Protein AF-A0A246IS96-F1 (afdb_monomer_lite)

pLDDT: mean 89.05, std 8.27, range [46.38, 97.25]

Foldseek 3Di:
DPDCVVVLVVQLVCLQPPQKGFAWEKAQDVVLVVQQVVLVVQLVVLVVCPPDPCSVVSNVSSVVSNVVSVVSRQPPIDTHGFWMQGLVQCKIDGDVDDDDIDRPPDPFKEWEWEDDPAAPKIWIWIDGPVDDDIHTGHMDHHPDDPVSVVSVVSSSVSNCVSNVHHYDYYPD

Radius of gyration: 20.94 Å; chains: 1; bounding box: 44×32×63 Å

Organism: NCBI:txid431061

Structure (mmCIF, N/CA/C/O backbone):
data_AF-A0A246IS96-F1
#
_entry.id   AF-A0A246IS96-F1
#
loop_
_atom_site.group_PDB
_atom_site.id
_atom_site.type_symbol
_atom_site.label_atom_id
_atom_site.label_alt_id
_atom_site.label_comp_id
_atom_site.label_asym_id
_atom_site.label_entity_id
_atom_site.label_seq_id
_atom_site.pdbx_PDB_ins_code
_atom_site.Cartn_x
_atom_site.Cartn_y
_atom_site.Cartn_z
_atom_site.occupancy
_atom_site.B_iso_or_equiv
_atom_site.auth_seq_id
_atom_site.auth_comp_id
_atom_site.auth_asym_id
_atom_site.auth_atom_id
_atom_site.pdbx_PDB_model_num
ATOM 1 N N . MET A 1 1 ? 6.222 15.552 -6.314 1.00 46.38 1 MET A N 1
ATOM 2 C CA . MET A 1 1 ? 5.546 14.467 -5.562 1.00 46.38 1 MET A CA 1
ATOM 3 C C . MET A 1 1 ? 4.820 15.084 -4.375 1.00 46.38 1 MET A C 1
ATOM 5 O O . MET A 1 1 ? 5.488 15.636 -3.511 1.00 46.38 1 MET A O 1
ATOM 9 N N . ARG A 1 2 ? 3.478 15.068 -4.339 1.00 51.22 2 ARG A N 1
ATOM 10 C CA . ARG A 1 2 ? 2.738 15.466 -3.125 1.00 51.22 2 ARG A CA 1
ATOM 11 C C . ARG A 1 2 ? 3.139 14.508 -2.002 1.00 51.22 2 ARG A C 1
ATOM 13 O O . ARG A 1 2 ? 3.069 13.301 -2.198 1.00 51.22 2 ARG A O 1
ATOM 20 N N . SER A 1 3 ? 3.620 15.053 -0.887 1.00 61.12 3 SER A N 1
ATOM 21 C CA . SER A 1 3 ? 4.163 14.275 0.229 1.00 61.12 3 SER A CA 1
ATOM 22 C C . SER A 1 3 ? 3.116 13.298 0.768 1.00 61.12 3 SER A C 1
ATOM 24 O O . SER A 1 3 ? 1.984 13.703 1.041 1.00 61.12 3 SER A O 1
ATOM 26 N N . ASP A 1 4 ? 3.503 12.037 0.974 1.00 79.75 4 ASP A N 1
ATOM 27 C CA . ASP A 1 4 ? 2.667 11.029 1.640 1.00 79.75 4 ASP A CA 1
ATOM 28 C C . ASP A 1 4 ? 2.211 11.503 3.034 1.00 79.75 4 ASP A C 1
ATOM 30 O O . ASP A 1 4 ? 1.165 11.094 3.520 1.00 79.75 4 ASP A O 1
ATOM 34 N N . ARG A 1 5 ? 2.909 12.473 3.639 1.00 85.94 5 ARG A N 1
ATOM 35 C CA . ARG A 1 5 ? 2.492 13.134 4.886 1.00 85.94 5 ARG A CA 1
ATOM 36 C C . ARG A 1 5 ? 1.120 13.793 4.798 1.00 85.94 5 ARG A C 1
ATOM 38 O O . ARG A 1 5 ? 0.330 13.639 5.722 1.00 85.94 5 ARG A O 1
ATOM 45 N N . ALA A 1 6 ? 0.829 14.493 3.700 1.00 88.44 6 ALA A N 1
ATOM 46 C CA . ALA A 1 6 ? -0.471 15.137 3.522 1.00 88.44 6 ALA A CA 1
ATOM 47 C C . ALA A 1 6 ? -1.586 14.087 3.450 1.00 88.44 6 ALA A C 1
ATOM 49 O O . ALA A 1 6 ? -2.652 14.288 4.016 1.00 88.44 6 ALA A O 1
ATOM 50 N N . LEU A 1 7 ? -1.312 12.934 2.823 1.00 89.06 7 LEU A N 1
ATOM 51 C CA . LEU A 1 7 ? -2.246 11.809 2.830 1.00 89.06 7 LEU A CA 1
ATOM 52 C C . LEU A 1 7 ? -2.506 11.317 4.252 1.00 89.06 7 LEU A C 1
ATOM 54 O O . LEU A 1 7 ? -3.662 11.182 4.635 1.00 89.06 7 LEU A O 1
ATOM 58 N N . TRP A 1 8 ? -1.453 11.069 5.032 1.00 91.12 8 TRP A N 1
ATOM 59 C CA . TRP A 1 8 ? -1.614 10.571 6.396 1.00 91.12 8 TRP A CA 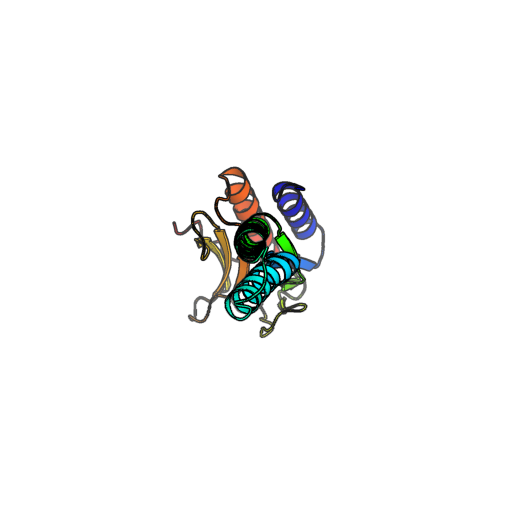1
ATOM 60 C C . TRP A 1 8 ? -2.387 11.546 7.280 1.00 91.12 8 TRP A C 1
ATOM 62 O O . TRP A 1 8 ? -3.269 11.129 8.021 1.00 91.12 8 TRP A O 1
ATOM 72 N N . GLN A 1 9 ? -2.114 12.844 7.161 1.00 93.62 9 GLN A N 1
ATOM 73 C CA . GLN A 1 9 ? -2.854 13.879 7.881 1.00 93.62 9 GLN A CA 1
ATOM 74 C C . GLN A 1 9 ? -4.335 13.906 7.487 1.00 93.62 9 GLN A C 1
ATOM 76 O O . GLN A 1 9 ? -5.189 13.960 8.368 1.00 93.62 9 GLN A O 1
ATOM 81 N N . THR A 1 10 ? -4.648 13.809 6.190 1.00 93.88 10 THR A N 1
ATOM 82 C CA . THR A 1 10 ? -6.037 13.714 5.720 1.00 93.88 10 THR A CA 1
ATOM 83 C C . THR A 1 10 ? -6.730 12.467 6.263 1.00 93.88 10 THR A C 1
ATOM 85 O O . THR A 1 10 ? -7.849 12.573 6.747 1.00 93.88 10 THR A O 1
ATOM 88 N N . LEU A 1 11 ? -6.070 11.305 6.242 1.00 94.00 11 LEU A N 1
ATOM 89 C CA . LEU A 1 11 ? -6.648 10.060 6.758 1.00 94.00 11 LEU A CA 1
ATOM 90 C C . LEU A 1 11 ? -6.896 10.112 8.266 1.00 94.00 11 LEU A C 1
ATOM 92 O O . LEU A 1 11 ? -7.909 9.594 8.728 1.00 94.00 11 LEU A O 1
ATOM 96 N N . ILE A 1 12 ? -6.002 10.747 9.028 1.00 95.56 12 ILE A N 1
ATOM 97 C CA . ILE A 1 12 ? -6.194 10.979 10.465 1.00 95.56 12 ILE A CA 1
ATOM 98 C C . ILE A 1 12 ? -7.431 11.850 10.687 1.00 95.56 12 ILE A C 1
ATOM 100 O O . ILE A 1 12 ? -8.332 11.433 11.406 1.00 95.56 12 ILE A O 1
ATOM 104 N N . ALA A 1 13 ? -7.507 13.007 10.023 1.00 95.12 13 ALA A N 1
ATOM 105 C CA . ALA A 1 13 ? -8.634 13.928 10.167 1.00 95.12 13 ALA A CA 1
ATOM 106 C C . ALA A 1 13 ? -9.970 13.273 9.769 1.00 95.12 13 ALA A C 1
ATOM 108 O O . ALA A 1 13 ? -10.959 13.393 10.487 1.00 95.12 13 ALA A O 1
ATOM 109 N N . GLN A 1 14 ? -9.985 12.515 8.667 1.00 95.06 14 GLN A N 1
ATOM 110 C CA . GLN A 1 14 ? -11.157 11.745 8.242 1.00 95.06 14 GLN A CA 1
ATOM 111 C C . GLN A 1 14 ? -11.536 10.678 9.271 1.00 95.06 14 GLN A C 1
ATOM 113 O O . GLN A 1 14 ? -12.698 10.562 9.627 1.00 95.06 14 GLN A O 1
ATOM 118 N N . SER A 1 15 ? -10.571 9.931 9.809 1.00 94.56 15 SER A N 1
ATOM 119 C CA . SER A 1 15 ? -10.854 8.889 10.807 1.00 94.56 15 SER A CA 1
ATOM 120 C C . SER A 1 15 ? -11.397 9.456 12.126 1.00 94.56 15 SER A C 1
ATOM 122 O O . SER A 1 15 ? -12.124 8.763 12.841 1.00 94.56 15 SER A O 1
ATOM 124 N N . GLU A 1 16 ? -11.050 10.702 12.459 1.00 94.25 16 GLU A N 1
ATOM 125 C CA . GLU A 1 16 ? -11.550 11.404 13.645 1.00 94.25 16 GLU A CA 1
ATOM 126 C C . GLU A 1 16 ? -12.999 11.892 13.471 1.00 94.25 16 GLU A C 1
ATOM 128 O O . GLU A 1 16 ? -13.782 11.760 14.411 1.00 94.25 16 GLU A O 1
ATOM 133 N N . GLY A 1 17 ? -13.359 12.427 12.298 1.00 89.81 17 GLY A N 1
ATOM 134 C CA . GLY A 1 17 ? -14.653 13.091 12.077 1.00 89.81 17 GLY A CA 1
ATOM 135 C C . GLY A 1 17 ? -15.700 12.295 11.291 1.00 89.81 17 GLY A C 1
ATOM 136 O O . GLY A 1 17 ? -16.894 12.490 11.503 1.00 89.81 17 GLY A O 1
ATOM 137 N N . GLU A 1 18 ? -15.284 11.389 10.408 1.00 93.94 18 GLU A N 1
ATOM 138 C CA . GLU A 1 18 ? -16.175 10.737 9.440 1.00 93.94 18 GLU A CA 1
ATOM 139 C C . GLU A 1 18 ? -16.645 9.357 9.920 1.00 93.94 18 GLU A C 1
ATOM 141 O O . GLU A 1 18 ? -15.872 8.619 10.543 1.00 93.94 18 GLU A O 1
ATOM 146 N N . PRO A 1 19 ? -17.887 8.940 9.604 1.00 94.06 19 PRO A N 1
ATOM 147 C CA . PRO A 1 19 ? -18.411 7.622 9.976 1.00 94.06 19 PRO A CA 1
ATOM 148 C C . PRO A 1 19 ? -17.685 6.467 9.274 1.00 94.06 19 PRO A C 1
ATOM 150 O O . PRO A 1 19 ? -17.675 5.345 9.780 1.00 94.06 19 PRO A O 1
ATOM 153 N N . SER A 1 20 ? -17.041 6.736 8.136 1.00 94.69 20 SER A N 1
ATOM 154 C CA . SER A 1 20 ? -16.208 5.772 7.423 1.00 94.69 20 SER A CA 1
ATOM 155 C C . SER A 1 20 ? -14.987 6.450 6.805 1.00 94.69 20 SER A C 1
ATOM 157 O O . SER A 1 20 ? -15.022 7.636 6.480 1.00 94.69 20 SER A O 1
ATOM 159 N N . VAL A 1 21 ? -13.905 5.693 6.631 1.00 95.00 21 VAL A N 1
ATOM 160 C CA . VAL A 1 21 ? -12.678 6.154 5.975 1.00 95.00 21 VAL A CA 1
ATOM 161 C C . VAL A 1 21 ? -12.246 5.164 4.898 1.00 95.00 21 VAL A C 1
ATOM 163 O O . VAL A 1 21 ? -12.233 3.949 5.106 1.00 95.00 21 VAL A O 1
ATOM 166 N N . LEU A 1 22 ? -11.876 5.691 3.730 1.00 94.12 22 LEU A N 1
ATOM 167 C CA . LEU A 1 22 ? -11.272 4.907 2.657 1.00 94.12 22 LEU A CA 1
ATOM 168 C C . LEU A 1 22 ? -9.753 4.900 2.832 1.00 94.12 22 LEU A C 1
ATOM 170 O O . LEU A 1 22 ? -9.082 5.911 2.628 1.00 94.12 22 LEU A O 1
ATOM 174 N N . LEU A 1 23 ? -9.210 3.742 3.186 1.00 92.94 23 LEU A N 1
ATOM 175 C CA . LEU A 1 23 ? -7.780 3.488 3.275 1.00 92.94 23 LEU A CA 1
ATOM 176 C C . LEU A 1 23 ? -7.259 3.162 1.868 1.00 92.94 23 LEU A C 1
ATOM 178 O O . LEU A 1 23 ? -7.603 2.114 1.313 1.00 92.94 23 LEU A O 1
ATOM 182 N N . PRO A 1 24 ? -6.459 4.046 1.247 1.00 91.12 24 PRO A N 1
ATOM 183 C CA . PRO A 1 24 ? -6.038 3.855 -0.130 1.00 91.12 24 PRO A CA 1
ATOM 184 C C . PRO A 1 24 ? -4.957 2.787 -0.229 1.00 91.12 24 PRO A C 1
ATOM 186 O O . PRO A 1 24 ? -4.056 2.694 0.610 1.00 91.12 24 PRO A O 1
ATOM 189 N N . LYS A 1 25 ? -4.965 2.060 -1.343 1.00 88.12 25 LYS A N 1
ATOM 190 C CA . LYS A 1 25 ? -3.835 1.216 -1.718 1.00 88.12 25 LYS A CA 1
ATOM 191 C C . LYS A 1 25 ? -2.789 2.053 -2.444 1.00 88.12 25 LYS A C 1
ATOM 193 O O . LYS A 1 25 ? -3.111 2.813 -3.356 1.00 88.12 25 LYS A O 1
ATOM 198 N N . ILE A 1 26 ? -1.525 1.933 -2.047 1.00 85.50 26 ILE A N 1
ATOM 199 C CA . ILE A 1 26 ? -0.416 2.634 -2.707 1.00 85.50 26 ILE A CA 1
ATOM 200 C C . ILE A 1 26 ? 0.282 1.661 -3.655 1.00 85.50 26 ILE A C 1
ATOM 202 O O . ILE A 1 26 ? 1.017 0.770 -3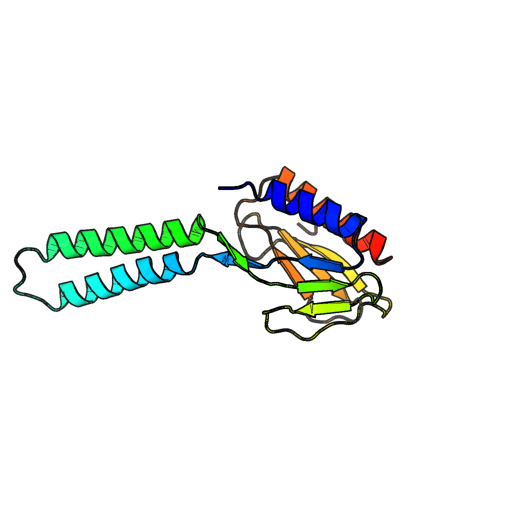.225 1.00 85.50 26 ILE A O 1
ATOM 206 N N . GLU A 1 27 ? 0.088 1.860 -4.956 1.00 84.19 27 GLU A N 1
ATOM 207 C CA . GLU A 1 27 ? 0.602 0.975 -6.002 1.00 84.19 27 GLU A CA 1
ATOM 208 C C . GLU A 1 27 ? 1.590 1.689 -6.930 1.00 84.19 27 GLU A C 1
ATOM 210 O O . GLU A 1 27 ? 1.557 2.915 -7.059 1.00 84.19 27 GLU A O 1
ATOM 215 N N . PRO A 1 28 ? 2.508 0.961 -7.587 1.00 85.31 28 PRO A N 1
ATOM 216 C CA . PRO A 1 28 ? 3.283 1.501 -8.701 1.00 85.31 28 PRO A CA 1
ATOM 217 C C . PRO A 1 28 ? 2.382 1.994 -9.841 1.00 85.31 28 PRO A C 1
ATOM 219 O O . PRO A 1 28 ? 1.347 1.400 -10.131 1.00 85.31 28 PRO A O 1
ATOM 222 N N . HIS A 1 29 ? 2.779 3.075 -10.512 1.00 88.94 29 HIS A N 1
ATOM 223 C CA . HIS A 1 29 ? 2.028 3.586 -11.657 1.00 88.94 29 HIS A CA 1
ATOM 224 C C . HIS A 1 29 ? 2.122 2.615 -12.857 1.00 88.94 29 HIS A C 1
ATOM 226 O O . HIS A 1 29 ? 3.233 2.214 -13.205 1.00 88.94 29 HIS A O 1
ATOM 232 N N . PRO A 1 30 ? 1.016 2.283 -13.557 1.00 90.31 30 PRO A N 1
ATOM 233 C CA . PRO A 1 30 ? 1.033 1.312 -14.662 1.00 90.31 30 PRO A CA 1
ATOM 234 C C . PRO A 1 30 ? 1.925 1.741 -15.834 1.00 90.31 30 PRO A C 1
ATOM 236 O O . PRO A 1 30 ? 2.509 0.897 -16.505 1.00 90.31 30 PRO A O 1
ATOM 239 N N . ALA A 1 31 ? 2.112 3.051 -16.036 1.00 92.06 31 ALA A N 1
ATOM 240 C CA . ALA A 1 31 ? 3.056 3.570 -17.032 1.00 92.06 31 ALA A CA 1
ATOM 241 C C . ALA A 1 31 ? 4.486 3.032 -16.846 1.00 92.06 31 ALA A C 1
ATOM 243 O O . ALA A 1 31 ? 5.192 2.852 -17.829 1.00 92.06 31 ALA A O 1
ATOM 244 N N . ALA A 1 32 ? 4.900 2.718 -15.613 1.00 92.19 32 ALA A N 1
ATOM 245 C CA . ALA A 1 32 ? 6.203 2.113 -15.362 1.00 92.19 32 ALA A CA 1
ATOM 246 C C . ALA A 1 32 ? 6.344 0.736 -16.030 1.00 92.19 32 ALA A C 1
ATOM 248 O O . ALA A 1 32 ? 7.388 0.437 -16.609 1.00 92.19 32 ALA A O 1
ATOM 249 N N . LEU A 1 33 ? 5.279 -0.077 -15.998 1.00 93.19 33 LEU A N 1
ATOM 250 C CA . LEU A 1 33 ? 5.242 -1.368 -16.690 1.00 93.19 33 LEU A CA 1
ATOM 251 C C . LEU A 1 33 ? 5.260 -1.176 -18.200 1.00 93.19 33 LEU A C 1
ATOM 253 O O . LEU A 1 33 ? 6.032 -1.842 -18.875 1.00 93.19 33 LEU A O 1
ATOM 257 N N . VAL A 1 34 ? 4.449 -0.251 -18.720 1.00 95.94 34 VAL A N 1
ATOM 258 C CA . VAL A 1 34 ? 4.382 0.020 -20.164 1.00 95.94 34 VAL A CA 1
ATOM 259 C C . VAL A 1 34 ? 5.746 0.446 -20.703 1.00 95.94 34 VAL A C 1
ATOM 261 O O . VAL A 1 34 ? 6.204 -0.098 -21.701 1.00 95.94 34 VAL A O 1
ATOM 264 N N . VAL A 1 35 ? 6.427 1.367 -20.018 1.00 95.50 35 VAL A N 1
ATOM 265 C CA . VAL A 1 35 ? 7.751 1.853 -20.424 1.00 95.50 35 VAL A CA 1
ATOM 266 C C . VAL A 1 35 ? 8.804 0.743 -20.323 1.00 95.50 35 VAL A C 1
ATOM 268 O O . VAL A 1 35 ? 9.557 0.531 -21.272 1.00 95.50 35 VAL A O 1
ATOM 271 N N . GLY A 1 36 ? 8.826 -0.016 -19.222 1.00 94.31 36 GLY A N 1
ATOM 272 C CA . GLY A 1 36 ? 9.797 -1.099 -19.030 1.00 94.31 36 GLY A CA 1
ATOM 273 C C . GLY A 1 36 ? 9.618 -2.267 -20.007 1.00 94.31 36 GLY A C 1
ATOM 274 O O . GLY A 1 36 ? 10.583 -2.732 -20.618 1.00 94.31 36 GLY A O 1
ATOM 275 N N . LEU A 1 37 ? 8.376 -2.723 -20.196 1.00 96.62 37 LEU A N 1
ATOM 276 C CA . LEU A 1 37 ? 8.047 -3.782 -21.151 1.00 96.62 37 LEU A CA 1
ATOM 277 C C . LEU A 1 37 ? 8.238 -3.311 -22.593 1.00 96.62 37 LEU A C 1
ATOM 279 O O . LEU A 1 37 ? 8.762 -4.069 -23.402 1.00 96.62 37 LEU A O 1
ATOM 283 N N . GLY A 1 38 ? 7.887 -2.059 -22.900 1.00 96.06 38 GLY A N 1
ATOM 284 C CA . GLY A 1 38 ? 8.136 -1.445 -24.203 1.00 96.06 38 GLY A CA 1
ATOM 285 C C . GLY A 1 38 ? 9.624 -1.412 -24.547 1.00 96.06 38 GLY A C 1
ATOM 286 O O . GLY A 1 38 ? 10.005 -1.840 -25.633 1.00 96.06 38 GLY A O 1
ATOM 287 N N . GLY A 1 39 ? 10.475 -1.009 -23.597 1.00 94.94 39 GLY A N 1
ATOM 288 C CA . GLY A 1 39 ? 11.931 -1.062 -23.757 1.00 94.94 39 GLY A CA 1
ATOM 289 C C . GLY A 1 39 ? 12.445 -2.484 -23.986 1.00 94.94 39 GLY A C 1
ATOM 290 O O . GLY A 1 39 ? 13.232 -2.726 -24.896 1.00 94.94 39 GLY A O 1
ATOM 291 N N . THR A 1 40 ? 11.940 -3.456 -23.222 1.00 95.44 40 THR A N 1
ATOM 292 C CA . THR A 1 40 ? 12.330 -4.869 -23.367 1.00 95.44 40 THR A CA 1
ATOM 293 C C . THR A 1 40 ? 11.923 -5.429 -24.735 1.00 95.44 40 THR A C 1
ATOM 295 O O . THR A 1 40 ? 12.732 -6.062 -25.411 1.00 95.44 40 THR A O 1
ATOM 298 N N . ALA A 1 41 ? 10.689 -5.168 -25.173 1.00 96.50 41 ALA A N 1
ATOM 299 C CA . ALA A 1 41 ? 10.187 -5.589 -26.478 1.00 96.50 41 ALA A CA 1
ATOM 300 C C . ALA A 1 41 ? 10.984 -4.949 -27.625 1.00 96.50 41 ALA A C 1
ATOM 302 O O . ALA A 1 41 ? 11.342 -5.645 -28.575 1.00 96.50 41 ALA A O 1
ATOM 303 N N . LEU A 1 42 ? 11.321 -3.660 -27.508 1.00 95.31 42 LEU A N 1
ATOM 304 C CA . LEU A 1 42 ? 12.162 -2.952 -28.474 1.00 95.31 42 LEU A CA 1
ATOM 305 C C . LEU A 1 42 ? 13.555 -3.588 -28.580 1.00 95.31 42 LEU A C 1
ATOM 307 O O . LEU A 1 42 ? 14.027 -3.838 -29.687 1.00 95.31 42 LEU A O 1
ATOM 311 N N . GLY A 1 43 ? 14.183 -3.918 -27.448 1.00 93.94 43 GLY A N 1
ATOM 312 C CA . GLY A 1 43 ? 15.484 -4.593 -27.426 1.00 93.94 43 GLY A CA 1
ATOM 313 C C . GLY A 1 43 ? 15.441 -5.987 -28.064 1.00 93.94 43 GLY A C 1
ATOM 314 O O . GLY A 1 43 ? 16.289 -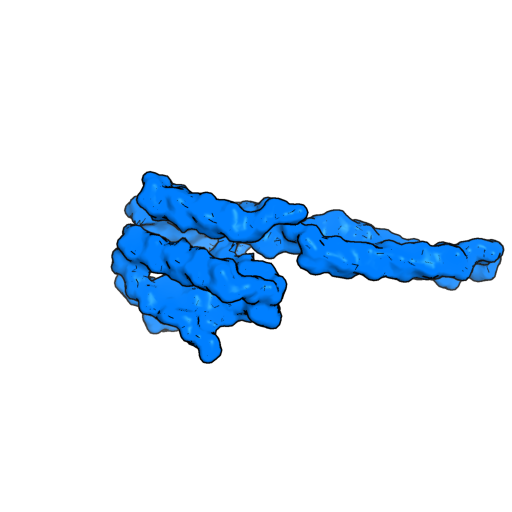6.332 -28.890 1.00 93.94 43 GLY A O 1
ATOM 315 N N . LEU A 1 44 ? 14.414 -6.784 -27.752 1.00 94.69 44 LEU A N 1
ATOM 316 C CA . LEU A 1 44 ? 14.216 -8.102 -28.369 1.00 94.69 44 LEU A CA 1
ATOM 317 C C . LEU A 1 44 ? 13.957 -8.002 -29.877 1.00 94.69 44 LEU A C 1
ATOM 319 O O . LEU A 1 44 ? 14.448 -8.823 -30.647 1.00 94.69 44 LEU A O 1
ATOM 323 N N . TRP A 1 45 ? 13.219 -6.989 -30.320 1.00 95.00 45 TRP A N 1
ATOM 324 C CA . TRP A 1 45 ? 13.004 -6.748 -31.742 1.00 95.00 45 TRP A CA 1
ATOM 325 C C . TRP A 1 45 ? 14.299 -6.326 -32.451 1.00 95.00 45 TRP A C 1
ATOM 327 O O . TRP A 1 45 ? 14.649 -6.907 -33.478 1.00 95.00 45 TRP A O 1
ATOM 337 N N . ALA A 1 46 ? 15.065 -5.399 -31.865 1.00 91.50 46 ALA A N 1
ATOM 338 C CA . ALA A 1 46 ? 16.337 -4.930 -32.415 1.00 91.50 46 ALA A CA 1
ATOM 339 C C . ALA A 1 46 ? 17.377 -6.059 -32.534 1.00 91.50 46 ALA A C 1
ATOM 341 O O . ALA A 1 46 ? 18.124 -6.122 -33.507 1.00 91.50 46 ALA A O 1
ATOM 342 N N . THR A 1 47 ? 17.408 -6.998 -31.583 1.00 89.50 47 THR A N 1
ATOM 343 C CA . THR A 1 47 ? 18.326 -8.154 -31.641 1.00 89.50 47 THR A CA 1
ATOM 344 C C . THR A 1 47 ? 17.996 -9.149 -32.753 1.00 89.50 47 THR A C 1
ATOM 346 O O . THR A 1 47 ? 18.905 -9.827 -33.230 1.00 89.50 47 THR A O 1
ATOM 349 N N . ARG A 1 48 ? 16.738 -9.214 -33.209 1.00 91.19 48 ARG A N 1
ATOM 350 C CA . ARG A 1 48 ? 16.315 -10.062 -34.339 1.00 91.19 48 ARG A CA 1
ATOM 351 C C . ARG A 1 48 ? 16.598 -9.444 -35.710 1.00 91.19 48 ARG A C 1
ATOM 353 O O . ARG A 1 48 ? 16.589 -10.158 -36.706 1.00 91.19 48 ARG A O 1
ATOM 360 N N . GLN A 1 49 ? 16.855 -8.141 -35.771 1.00 88.44 49 GLN A N 1
ATOM 361 C CA . GLN A 1 49 ? 17.078 -7.399 -37.011 1.00 88.44 49 GLN A CA 1
ATOM 362 C C . GLN A 1 49 ? 18.582 -7.229 -37.267 1.00 88.44 49 GLN A C 1
ATOM 364 O O . GLN A 1 49 ? 19.184 -6.219 -36.903 1.00 88.44 49 GLN A O 1
ATOM 369 N N . ALA A 1 50 ? 19.211 -8.233 -37.884 1.00 75.44 50 ALA A N 1
ATOM 370 C CA . ALA A 1 50 ? 20.661 -8.252 -38.104 1.00 75.44 50 ALA A CA 1
ATOM 371 C C . ALA A 1 50 ? 21.170 -7.149 -39.055 1.00 75.44 50 ALA A C 1
ATOM 373 O O . ALA A 1 50 ? 22.330 -6.762 -38.959 1.00 75.44 50 ALA A O 1
ATOM 374 N N . SER A 1 51 ? 20.317 -6.641 -39.950 1.00 85.25 51 SER A N 1
ATOM 375 C CA . SER A 1 51 ? 20.692 -5.715 -41.028 1.00 85.25 51 SER A CA 1
ATOM 376 C C . SER A 1 51 ? 20.381 -4.241 -40.750 1.00 85.25 51 SER A C 1
ATOM 378 O O . SER A 1 51 ? 20.539 -3.417 -41.648 1.00 85.25 51 SER A O 1
ATOM 380 N N . LEU A 1 52 ? 19.905 -3.882 -39.552 1.00 86.00 52 LEU A N 1
ATOM 381 C CA . LEU A 1 52 ? 19.625 -2.482 -39.222 1.00 86.00 52 LEU A CA 1
ATOM 382 C C . LEU A 1 52 ? 20.935 -1.733 -38.917 1.00 86.00 52 LEU A C 1
ATOM 384 O O . LEU A 1 52 ? 21.616 -2.105 -37.961 1.00 86.00 52 LEU A O 1
ATOM 388 N N . PRO A 1 53 ? 21.259 -0.645 -39.646 1.00 87.88 53 PRO A N 1
ATOM 389 C CA . PRO A 1 53 ? 22.489 0.113 -39.403 1.00 87.88 53 PRO A CA 1
ATOM 390 C C . PRO A 1 53 ? 22.534 0.800 -38.028 1.00 87.88 53 PRO A C 1
ATOM 392 O O . PRO A 1 53 ? 23.600 1.196 -37.588 1.00 87.88 53 PRO A O 1
ATOM 395 N N . TRP A 1 54 ? 21.382 0.929 -37.364 1.00 89.56 54 TRP A N 1
ATOM 396 C CA . TRP A 1 54 ? 21.149 1.715 -36.148 1.00 89.56 54 TRP A CA 1
ATOM 397 C C . TRP A 1 54 ? 20.700 0.812 -34.984 1.00 89.56 54 TRP A C 1
ATOM 399 O O . TRP A 1 54 ? 19.969 1.192 -34.067 1.00 89.56 54 TRP A O 1
ATOM 409 N N . ARG A 1 55 ? 21.081 -0.468 -35.067 1.00 89.88 55 ARG A N 1
ATOM 410 C CA . ARG A 1 55 ? 20.737 -1.502 -34.087 1.00 89.88 55 ARG A CA 1
ATOM 411 C C . ARG A 1 55 ? 21.328 -1.204 -32.710 1.00 89.88 55 ARG A C 1
ATOM 413 O O . ARG A 1 55 ? 20.693 -1.520 -31.705 1.00 89.88 55 ARG A O 1
ATOM 420 N N . GLU A 1 56 ? 22.530 -0.639 -32.662 1.00 90.00 56 GLU A N 1
ATOM 421 C CA . GLU A 1 56 ? 23.210 -0.325 -31.407 1.00 90.00 56 GLU A CA 1
ATOM 422 C C . GLU A 1 56 ? 22.493 0.808 -30.661 1.00 90.00 56 GLU A C 1
ATOM 424 O O . GLU A 1 56 ? 22.185 0.674 -29.477 1.00 90.00 56 GLU A O 1
ATOM 429 N N . GLU A 1 57 ? 22.112 1.870 -31.369 1.00 94.75 57 GLU A N 1
ATOM 430 C CA . GLU A 1 57 ? 21.343 2.997 -30.843 1.00 94.75 57 GLU A CA 1
ATOM 431 C C . GLU A 1 57 ? 19.975 2.541 -30.328 1.00 94.75 57 GLU A C 1
ATOM 433 O O . GLU A 1 57 ? 19.547 2.951 -29.247 1.00 94.75 57 GLU A O 1
ATOM 438 N N . LEU A 1 58 ? 19.308 1.634 -31.053 1.00 92.69 58 LEU A N 1
ATOM 439 C CA . LEU A 1 58 ? 18.064 1.010 -30.596 1.00 92.69 58 LEU A CA 1
ATOM 440 C C . LEU A 1 58 ? 18.265 0.171 -29.327 1.00 92.69 58 LEU A C 1
ATOM 442 O O . LEU A 1 58 ? 17.390 0.160 -28.461 1.00 92.69 58 LEU A O 1
ATOM 446 N N . GLY A 1 59 ? 19.408 -0.504 -29.191 1.00 92.50 59 GLY A N 1
ATOM 447 C CA . GLY A 1 59 ? 19.778 -1.242 -27.984 1.00 92.50 59 GLY A CA 1
ATOM 448 C C . GLY A 1 59 ? 19.949 -0.326 -26.771 1.00 92.50 59 GLY A C 1
ATOM 449 O O . GLY A 1 59 ? 19.373 -0.587 -25.711 1.00 92.50 59 GLY A O 1
ATOM 450 N N . TRP A 1 60 ? 20.670 0.785 -26.933 1.00 96.25 60 TRP A N 1
ATOM 451 C CA . TRP A 1 60 ? 20.830 1.794 -25.883 1.00 96.25 60 TRP A CA 1
ATOM 452 C C . TRP A 1 60 ? 19.506 2.454 -25.504 1.00 96.25 60 TRP A C 1
ATOM 454 O O . TRP A 1 60 ? 19.217 2.618 -24.317 1.00 96.25 60 TRP A O 1
ATOM 464 N N . LEU A 1 61 ? 18.667 2.772 -26.490 1.00 96.25 61 LEU A N 1
ATOM 465 C CA . LEU A 1 61 ? 17.336 3.321 -26.255 1.00 96.25 61 LEU A CA 1
ATOM 466 C C . LEU A 1 61 ? 16.444 2.332 -25.490 1.00 96.25 61 LEU A C 1
ATOM 468 O O . LEU A 1 61 ? 15.796 2.713 -24.515 1.00 96.25 61 LEU A O 1
ATOM 472 N N . ALA A 1 62 ? 16.446 1.057 -25.886 1.00 95.88 62 ALA A N 1
ATOM 473 C CA . ALA A 1 62 ? 15.726 -0.008 -25.196 1.00 95.88 62 ALA A CA 1
ATOM 474 C C . ALA A 1 62 ? 16.163 -0.126 -23.728 1.00 95.88 62 ALA A C 1
ATOM 476 O O . ALA A 1 62 ? 15.316 -0.163 -22.830 1.00 95.88 62 ALA A O 1
ATOM 477 N N . LEU A 1 63 ? 17.474 -0.110 -23.467 1.00 96.62 63 LEU A N 1
ATOM 478 C CA . LEU A 1 63 ? 18.014 -0.130 -22.109 1.00 96.62 63 LEU A CA 1
ATOM 479 C C . LEU A 1 63 ? 17.592 1.111 -21.312 1.00 96.62 63 LEU A C 1
ATOM 481 O O . LEU A 1 63 ? 17.135 0.981 -20.175 1.00 96.62 63 LEU A O 1
ATOM 485 N N . ALA A 1 64 ? 17.685 2.303 -21.906 1.00 97.25 64 ALA A N 1
ATOM 486 C CA . ALA A 1 64 ? 17.263 3.547 -21.271 1.00 97.25 64 ALA A CA 1
ATOM 487 C C . ALA A 1 64 ? 15.775 3.512 -20.888 1.00 97.25 64 ALA A C 1
ATOM 489 O O . ALA A 1 64 ? 15.418 3.907 -19.778 1.00 97.25 64 ALA A O 1
ATOM 490 N N . MET A 1 65 ? 14.911 2.969 -21.753 1.00 97.19 65 MET A N 1
ATOM 491 C CA . MET A 1 65 ? 13.494 2.760 -21.449 1.00 97.19 65 MET A CA 1
ATOM 492 C C . MET A 1 65 ? 13.289 1.772 -20.297 1.00 97.19 65 MET A C 1
ATOM 494 O O . MET A 1 65 ? 12.497 2.045 -19.400 1.00 97.19 65 MET A O 1
ATOM 498 N N . VAL A 1 66 ? 14.015 0.651 -20.261 1.00 96.50 66 VAL A N 1
ATOM 499 C CA . VAL A 1 66 ? 13.928 -0.308 -19.144 1.00 96.50 66 VAL A CA 1
ATOM 500 C C . VAL A 1 66 ? 14.312 0.357 -17.821 1.00 96.50 66 VAL A C 1
ATOM 502 O O . VAL A 1 66 ? 13.563 0.266 -16.845 1.00 96.50 66 VAL A O 1
ATOM 505 N N . VAL A 1 67 ? 15.432 1.083 -17.793 1.00 96.69 67 VAL A N 1
ATOM 506 C CA . VAL A 1 67 ? 15.896 1.811 -16.603 1.00 96.69 67 VAL A CA 1
ATOM 507 C C . VAL A 1 67 ? 14.888 2.887 -16.193 1.00 96.69 67 VAL A C 1
ATOM 509 O O . VAL A 1 67 ? 14.534 2.981 -15.016 1.00 96.69 67 VAL A O 1
ATOM 512 N N . ALA A 1 68 ? 14.357 3.654 -17.147 1.00 95.25 68 ALA A N 1
ATOM 513 C CA . ALA A 1 68 ? 13.307 4.634 -16.887 1.00 95.25 68 ALA A CA 1
ATOM 514 C C . ALA A 1 68 ? 12.052 3.970 -16.299 1.00 95.25 68 ALA A C 1
ATOM 516 O O . ALA A 1 68 ? 11.513 4.457 -15.307 1.00 95.25 68 ALA A O 1
ATOM 517 N N . GLY A 1 69 ? 11.632 2.817 -16.828 1.00 93.38 69 GLY A N 1
ATOM 518 C CA . GLY A 1 69 ? 10.532 2.019 -16.290 1.00 93.38 69 GLY A CA 1
ATOM 519 C C . GLY A 1 69 ? 10.774 1.587 -14.841 1.00 93.38 69 GLY A C 1
ATOM 520 O O . GLY A 1 69 ? 9.890 1.738 -13.999 1.00 93.38 69 GLY A O 1
ATOM 521 N N . MET A 1 70 ? 11.987 1.136 -14.502 1.00 92.81 70 MET A N 1
ATOM 522 C CA . MET A 1 70 ? 12.364 0.788 -13.122 1.00 92.81 70 MET A CA 1
ATOM 523 C C . MET A 1 70 ? 12.341 2.004 -12.180 1.00 92.81 70 MET A C 1
ATOM 525 O O . MET A 1 70 ? 11.828 1.926 -11.057 1.00 92.81 70 MET A O 1
ATOM 529 N N . LEU A 1 71 ? 12.848 3.154 -12.632 1.00 92.06 71 LEU A N 1
ATOM 530 C CA . LEU A 1 71 ? 12.798 4.404 -11.868 1.00 92.06 71 LEU A CA 1
ATOM 531 C C . LEU A 1 71 ? 11.352 4.871 -11.662 1.00 92.06 71 LEU A C 1
ATOM 533 O O . LEU A 1 71 ? 10.953 5.188 -10.542 1.00 92.06 71 LEU A O 1
ATOM 537 N N . MET A 1 72 ? 10.521 4.833 -12.701 1.00 91.56 72 MET A N 1
ATOM 538 C CA . MET A 1 72 ? 9.097 5.149 -12.588 1.00 91.56 72 MET A CA 1
ATOM 539 C C . MET A 1 72 ? 8.387 4.177 -11.643 1.00 91.56 72 MET A C 1
ATOM 541 O O . MET A 1 72 ? 7.600 4.607 -10.805 1.00 91.56 72 MET A O 1
ATOM 545 N N . TRP A 1 73 ? 8.692 2.880 -11.706 1.00 87.75 73 TRP A N 1
ATOM 546 C CA . TRP A 1 73 ? 8.087 1.873 -10.832 1.00 87.75 73 TRP A CA 1
ATOM 547 C C . TRP A 1 73 ? 8.339 2.179 -9.356 1.00 87.75 73 TRP A C 1
ATOM 549 O O . TRP A 1 73 ? 7.472 1.960 -8.505 1.00 87.75 73 TRP A O 1
ATOM 559 N N . THR A 1 74 ? 9.522 2.697 -9.031 1.00 82.75 74 THR A N 1
ATOM 560 C CA . THR A 1 74 ? 9.911 3.024 -7.656 1.00 82.75 74 THR A CA 1
ATOM 561 C C . THR A 1 74 ? 9.385 4.384 -7.204 1.00 82.75 74 THR A C 1
ATOM 563 O O . THR A 1 74 ? 8.843 4.467 -6.099 1.00 82.75 74 THR A O 1
ATOM 566 N N . LEU A 1 75 ? 9.476 5.410 -8.051 1.00 84.75 75 LEU A N 1
ATOM 567 C CA . LEU A 1 75 ? 9.197 6.806 -7.696 1.00 84.75 75 LEU A CA 1
ATOM 568 C C . LEU A 1 75 ? 7.752 7.239 -7.967 1.00 84.75 75 LEU A C 1
ATOM 570 O O . LEU A 1 75 ? 7.195 8.044 -7.220 1.00 84.75 75 LEU A O 1
ATOM 574 N N . MET A 1 76 ? 7.122 6.704 -9.013 1.00 87.12 76 MET A N 1
ATOM 575 C CA . MET A 1 76 ? 5.751 7.043 -9.378 1.00 87.12 76 MET A CA 1
ATOM 576 C C . MET A 1 76 ? 4.785 6.056 -8.741 1.00 87.12 76 MET A C 1
ATOM 578 O O . MET A 1 76 ? 4.664 4.897 -9.146 1.00 87.12 76 MET A O 1
ATOM 582 N N . LYS A 1 77 ? 4.073 6.544 -7.727 1.00 83.56 77 LYS A N 1
ATOM 583 C CA . LYS A 1 77 ? 3.001 5.811 -7.064 1.00 83.56 77 LYS A CA 1
ATOM 584 C C . LYS A 1 77 ? 1.649 6.398 -7.424 1.00 83.56 77 LYS A C 1
ATOM 586 O O . LYS A 1 77 ? 1.496 7.613 -7.544 1.00 83.56 77 LYS A O 1
ATOM 591 N N . ARG A 1 78 ? 0.669 5.519 -7.571 1.00 85.75 78 ARG A N 1
ATOM 592 C CA . ARG A 1 78 ? -0.741 5.843 -7.722 1.00 85.75 78 ARG A CA 1
ATOM 593 C C . ARG A 1 78 ? -1.475 5.415 -6.455 1.00 85.75 78 ARG A C 1
ATOM 595 O O . ARG A 1 78 ? -1.139 4.407 -5.839 1.00 85.75 78 ARG A O 1
ATOM 602 N N . ARG A 1 79 ? -2.489 6.197 -6.088 1.00 85.81 79 ARG A N 1
ATOM 603 C CA . ARG A 1 79 ? -3.478 5.805 -5.084 1.00 85.81 79 ARG A CA 1
ATOM 604 C C . ARG A 1 79 ? -4.579 5.027 -5.796 1.00 85.81 79 ARG A C 1
ATOM 606 O O . ARG A 1 79 ? -5.233 5.570 -6.688 1.00 85.81 79 ARG A O 1
ATOM 613 N N . GLY A 1 80 ? -4.695 3.753 -5.462 1.00 84.44 80 GLY A N 1
ATOM 614 C CA . GLY A 1 80 ? -5.808 2.895 -5.831 1.00 84.44 80 GLY A CA 1
ATOM 615 C C . GLY A 1 80 ? -6.886 2.909 -4.754 1.00 84.44 80 GLY A C 1
ATOM 616 O O . GLY A 1 80 ? -6.703 3.465 -3.665 1.00 84.44 80 GLY A O 1
ATOM 617 N N . ILE A 1 81 ? -8.006 2.276 -5.078 1.00 86.75 81 ILE A N 1
ATOM 618 C CA . ILE A 1 81 ? -9.051 1.968 -4.108 1.00 86.75 81 ILE A CA 1
ATOM 619 C C . ILE A 1 81 ? -8.538 0.785 -3.268 1.00 86.75 81 ILE A C 1
ATOM 621 O O . ILE A 1 81 ? -7.871 -0.095 -3.806 1.00 86.75 81 ILE A O 1
ATOM 625 N N . GLY A 1 82 ? -8.698 0.849 -1.947 1.00 90.81 82 GLY A N 1
ATOM 626 C CA . GLY A 1 82 ? -8.126 -0.131 -1.023 1.00 90.81 82 GLY A CA 1
ATOM 627 C C . GLY A 1 82 ? -9.192 -0.749 -0.134 1.00 90.81 82 GLY A C 1
ATOM 628 O O . GLY A 1 82 ? -9.962 -1.598 -0.568 1.00 90.81 82 GLY A O 1
ATOM 629 N N . TRP A 1 83 ? -9.231 -0.327 1.124 1.00 94.12 83 TRP A N 1
ATOM 630 C CA . TRP A 1 83 ? -10.168 -0.847 2.117 1.00 94.12 83 TRP A CA 1
ATOM 631 C C . TRP A 1 83 ? -11.028 0.274 2.667 1.00 94.12 83 TRP A C 1
ATOM 633 O O . TRP A 1 83 ? -10.511 1.317 3.060 1.00 94.12 83 TRP A O 1
ATOM 643 N N . ARG A 1 84 ? -12.334 0.051 2.748 1.00 95.19 84 ARG A N 1
ATOM 644 C CA . ARG A 1 84 ? -13.236 0.934 3.474 1.00 95.19 84 ARG A CA 1
ATOM 645 C C . ARG A 1 84 ? -13.393 0.422 4.891 1.00 95.19 84 ARG A C 1
ATOM 647 O O . ARG A 1 84 ? -13.811 -0.716 5.091 1.00 95.19 84 ARG A O 1
ATOM 654 N N . LEU A 1 85 ? -13.068 1.274 5.853 1.00 95.31 85 LEU A N 1
ATOM 655 C CA . LEU A 1 85 ? -13.326 1.038 7.262 1.00 95.31 85 LEU A CA 1
ATOM 656 C C . LEU A 1 85 ? -14.543 1.859 7.677 1.00 95.31 85 LEU A C 1
ATOM 658 O O . LEU A 1 85 ? -14.513 3.086 7.628 1.00 95.31 85 LEU A O 1
ATOM 662 N N . ASP A 1 86 ? -15.601 1.174 8.078 1.00 95.75 86 ASP A N 1
ATOM 663 C CA . ASP A 1 86 ? -16.812 1.767 8.619 1.00 95.75 86 ASP A CA 1
ATOM 664 C C . ASP A 1 86 ? -16.785 1.635 10.145 1.00 95.75 86 ASP A C 1
ATOM 666 O O . ASP A 1 86 ? -16.753 0.530 10.691 1.00 95.75 86 ASP A O 1
ATOM 670 N N . PHE A 1 87 ? -16.740 2.774 10.836 1.00 94.69 87 PHE A N 1
ATOM 671 C CA . PHE A 1 87 ? -16.615 2.805 12.292 1.00 94.69 87 PHE A CA 1
ATOM 672 C C . PHE A 1 87 ? -17.942 2.503 12.992 1.00 94.69 87 PHE A C 1
ATOM 674 O O . PHE A 1 87 ? -17.928 1.964 14.096 1.00 94.69 87 PHE A O 1
ATOM 681 N N . ALA A 1 88 ? -19.074 2.842 12.366 1.00 91.88 88 ALA A N 1
ATOM 682 C CA . ALA A 1 88 ? -20.400 2.668 12.952 1.00 91.88 88 ALA A CA 1
ATOM 683 C C . ALA A 1 88 ? -20.825 1.196 12.947 1.00 91.88 88 ALA A C 1
ATOM 685 O O . ALA A 1 88 ? -21.295 0.681 13.956 1.00 91.88 88 ALA A O 1
ATOM 686 N N . SER A 1 89 ? -20.605 0.515 11.824 1.00 92.75 89 SER A N 1
ATOM 687 C CA . SER A 1 89 ? -20.861 -0.922 11.665 1.00 92.75 89 SER A CA 1
ATOM 688 C C . SER A 1 89 ? -19.657 -1.800 12.013 1.00 92.75 89 SER A C 1
ATOM 690 O O . SER A 1 89 ? -19.711 -3.007 11.792 1.00 92.75 89 SER A O 1
ATOM 692 N N . ARG A 1 90 ? -18.556 -1.191 12.488 1.00 93.81 90 ARG A N 1
ATOM 693 C CA . ARG A 1 90 ? -17.278 -1.848 12.818 1.00 93.81 90 ARG A CA 1
ATOM 694 C C . ARG A 1 90 ? -16.863 -2.863 11.759 1.00 93.81 90 ARG A C 1
ATOM 696 O O . ARG A 1 90 ? -16.437 -3.976 12.053 1.00 93.81 90 ARG A O 1
ATOM 703 N N . ARG A 1 91 ? -16.996 -2.482 10.496 1.00 94.25 91 ARG A N 1
ATOM 704 C CA . ARG A 1 91 ? -16.782 -3.375 9.363 1.00 94.25 91 ARG A CA 1
ATOM 705 C C . ARG A 1 91 ? -15.662 -2.850 8.501 1.00 94.25 91 ARG A C 1
ATOM 707 O O . ARG A 1 91 ? -15.559 -1.655 8.241 1.00 94.25 91 ARG A O 1
ATOM 714 N N . ILE A 1 92 ? -14.860 -3.772 7.994 1.00 93.81 92 ILE A N 1
ATOM 715 C CA . ILE A 1 92 ? -13.871 -3.477 6.975 1.00 93.81 92 ILE A CA 1
ATOM 716 C C . ILE A 1 92 ? -14.167 -4.278 5.718 1.00 93.81 92 ILE A C 1
ATOM 718 O O . ILE A 1 92 ? -14.296 -5.501 5.743 1.00 93.81 92 ILE A O 1
ATOM 722 N N . ALA A 1 93 ? -14.334 -3.571 4.609 1.00 94.56 93 ALA A N 1
ATOM 723 C CA . ALA A 1 93 ? -14.677 -4.160 3.327 1.00 94.56 93 ALA A CA 1
ATOM 724 C C . ALA A 1 93 ? -13.646 -3.741 2.279 1.00 94.56 93 ALA A C 1
ATOM 726 O O . ALA A 1 93 ? -13.214 -2.584 2.276 1.00 94.56 93 ALA A O 1
ATOM 727 N N . PRO A 1 94 ? -13.232 -4.655 1.393 1.00 92.56 94 PRO A N 1
ATOM 728 C CA . PRO A 1 94 ? -12.392 -4.266 0.282 1.00 92.56 94 PRO A CA 1
ATOM 729 C C . PRO A 1 94 ? -13.221 -3.426 -0.687 1.00 92.56 94 PRO A C 1
ATOM 731 O O . PRO A 1 94 ? -14.391 -3.708 -0.950 1.00 92.56 94 PRO A O 1
ATOM 734 N N . GLU A 1 95 ? -12.605 -2.390 -1.229 1.00 90.44 95 GLU A N 1
ATOM 735 C CA . GLU A 1 95 ? -13.217 -1.528 -2.220 1.00 90.44 95 GLU A CA 1
ATOM 736 C C . GLU A 1 95 ? -12.283 -1.505 -3.428 1.00 90.44 95 GLU A C 1
ATOM 738 O O . GLU A 1 95 ? -11.166 -1.005 -3.360 1.00 90.44 95 GLU A O 1
ATOM 743 N N . GLY A 1 96 ? -12.692 -2.153 -4.519 1.00 80.38 96 GLY A N 1
ATOM 744 C CA . GLY A 1 96 ? -11.832 -2.345 -5.692 1.00 80.38 96 GLY A CA 1
ATOM 745 C C . GLY A 1 96 ? -10.677 -3.342 -5.507 1.00 80.38 96 GLY A C 1
ATOM 746 O O . GLY A 1 96 ? -9.912 -3.538 -6.446 1.00 80.38 96 GLY A O 1
ATOM 747 N N . GLU A 1 97 ? -10.572 -3.999 -4.347 1.00 76.62 97 GLU A N 1
ATOM 748 C CA . GLU A 1 97 ? -9.579 -5.038 -4.050 1.00 76.62 97 GLU A CA 1
ATOM 749 C C . GLU A 1 97 ? -10.226 -6.425 -3.885 1.00 76.62 97 GLU A C 1
ATOM 751 O O . GLU A 1 97 ? -11.372 -6.534 -3.445 1.00 76.62 97 GLU A O 1
ATOM 756 N N . PRO A 1 98 ? -9.507 -7.519 -4.187 1.00 78.38 98 PRO A N 1
ATOM 757 C CA . PRO A 1 98 ? -9.932 -8.852 -3.794 1.00 78.38 98 PRO A CA 1
ATOM 758 C C . PRO A 1 98 ? -9.771 -9.032 -2.277 1.00 78.38 98 PRO A C 1
ATOM 760 O O . PRO A 1 98 ? -8.681 -8.887 -1.723 1.00 78.38 98 PRO A O 1
ATOM 763 N N . GLY A 1 99 ? -10.855 -9.393 -1.598 1.00 82.69 99 GLY A N 1
ATOM 764 C CA . GLY A 1 99 ? -10.845 -9.661 -0.165 1.00 82.69 99 GLY A CA 1
ATOM 765 C C . GLY A 1 99 ? -12.212 -10.102 0.341 1.00 82.69 99 GLY A C 1
ATOM 766 O O . GLY A 1 99 ? -13.226 -9.918 -0.331 1.00 82.69 99 GLY A O 1
ATOM 767 N N . VAL A 1 100 ? -12.239 -10.679 1.538 1.00 85.19 100 VAL A N 1
ATOM 768 C CA . VAL A 1 100 ? -13.492 -10.978 2.235 1.00 85.19 100 VAL A CA 1
ATOM 769 C C . VAL A 1 100 ? -13.745 -9.843 3.225 1.00 85.19 100 VAL A C 1
ATOM 771 O O . VAL A 1 100 ? -12.838 -9.518 3.996 1.00 85.19 100 VAL A O 1
ATOM 774 N N . PRO A 1 101 ? -14.930 -9.210 3.211 1.00 89.81 101 PRO A N 1
ATOM 775 C CA . PRO A 1 101 ? -15.289 -8.249 4.240 1.00 89.81 101 PRO A CA 1
ATOM 776 C C . PRO A 1 101 ? -15.201 -8.896 5.624 1.00 89.81 101 PRO A C 1
ATOM 778 O O . PRO A 1 101 ? -15.740 -9.982 5.825 1.00 89.81 101 PRO A O 1
ATOM 781 N N . ALA A 1 102 ? -14.573 -8.216 6.576 1.00 89.81 102 ALA A N 1
ATOM 782 C CA . ALA A 1 102 ? -14.499 -8.665 7.958 1.00 89.81 102 ALA A CA 1
ATOM 783 C C . ALA A 1 102 ? -15.381 -7.772 8.838 1.00 89.81 102 ALA A C 1
ATOM 785 O O . ALA A 1 102 ? -15.320 -6.543 8.746 1.00 89.81 102 ALA A O 1
ATOM 786 N N . SER A 1 103 ? -16.215 -8.393 9.676 1.00 92.12 103 SER A N 1
ATOM 787 C CA . SER A 1 103 ? -16.812 -7.704 10.823 1.00 92.12 103 SER A CA 1
ATOM 788 C C . SER A 1 103 ? -15.802 -7.730 11.962 1.00 92.12 103 SER A C 1
ATOM 790 O O . SER A 1 103 ? -15.201 -8.765 12.259 1.00 92.12 103 SER A O 1
ATOM 792 N N . LEU A 1 104 ? -15.614 -6.568 12.570 1.00 91.62 104 LEU A N 1
ATOM 793 C CA . LEU A 1 104 ? -14.741 -6.348 13.707 1.00 91.62 104 LEU A CA 1
ATOM 794 C C . LEU A 1 104 ? -15.550 -6.217 15.012 1.00 91.62 104 LEU A C 1
ATOM 796 O O . LEU A 1 104 ? -15.049 -5.679 15.995 1.00 91.62 104 LEU A O 1
ATOM 800 N N . ASP A 1 105 ? -16.807 -6.679 15.023 1.00 88.00 105 ASP A N 1
ATOM 801 C CA . ASP A 1 105 ? -17.670 -6.664 16.213 1.00 88.00 105 ASP A CA 1
ATOM 802 C C . ASP A 1 105 ? -17.280 -7.725 17.246 1.00 88.00 105 ASP A C 1
ATOM 804 O O . ASP A 1 105 ? -17.551 -7.560 18.436 1.00 88.00 105 ASP A O 1
ATOM 808 N N . ALA A 1 106 ? -16.647 -8.812 16.798 1.00 84.88 106 ALA A N 1
ATOM 809 C CA . ALA A 1 106 ? -16.187 -9.867 17.687 1.00 84.88 106 ALA A CA 1
ATOM 810 C C . ALA A 1 106 ? -15.087 -9.345 18.638 1.00 84.88 106 ALA A C 1
ATOM 812 O O . ALA A 1 106 ? -14.209 -8.584 18.219 1.00 84.88 106 ALA A O 1
ATOM 813 N N . PRO A 1 107 ? -15.100 -9.735 19.922 1.00 84.75 107 PRO A N 1
ATOM 814 C CA . PRO A 1 107 ? -13.996 -9.428 20.823 1.00 84.75 107 PRO A CA 1
ATOM 815 C C . PRO A 1 107 ? -12.716 -10.130 20.348 1.00 84.75 107 PRO A C 1
ATOM 817 O O . PRO A 1 107 ? -12.782 -11.213 19.783 1.00 84.75 107 PRO A O 1
ATOM 820 N N . GLY A 1 108 ? -11.554 -9.523 20.600 1.00 89.06 108 GLY A N 1
ATOM 821 C CA . GLY A 1 108 ? -10.250 -10.092 20.230 1.00 89.06 108 GLY A CA 1
ATOM 822 C C . GLY A 1 108 ? -9.616 -9.482 18.977 1.00 89.06 108 GLY A C 1
ATOM 823 O O . GLY A 1 108 ? -8.476 -9.807 18.650 1.00 89.06 108 GLY A O 1
ATOM 824 N N . TRP A 1 109 ? -10.294 -8.557 18.290 1.00 93.50 109 TRP A N 1
ATOM 825 C CA . TRP A 1 109 ? -9.656 -7.742 17.254 1.00 93.50 109 TRP A CA 1
ATOM 826 C C . TRP A 1 109 ? -8.714 -6.693 17.851 1.00 93.50 109 TRP A C 1
ATOM 828 O O . TRP A 1 109 ? -9.047 -5.973 18.797 1.00 93.50 109 TRP A O 1
ATOM 838 N N . ARG A 1 110 ? -7.533 -6.579 17.245 1.00 94.31 110 ARG A N 1
ATOM 839 C CA . ARG A 1 110 ? -6.487 -5.622 17.606 1.00 94.31 110 ARG A CA 1
ATOM 840 C C . ARG A 1 110 ? -5.974 -4.890 16.376 1.00 94.31 110 ARG A C 1
ATOM 842 O O . ARG A 1 110 ? -5.926 -5.454 15.280 1.00 94.31 110 ARG A O 1
ATOM 849 N N . VAL A 1 111 ? -5.558 -3.644 16.577 1.00 94.62 111 VAL A N 1
ATOM 850 C CA . VAL A 1 111 ? -4.909 -2.823 15.549 1.00 94.62 111 VAL A CA 1
ATOM 851 C C . VAL A 1 111 ? -3.399 -2.874 15.756 1.00 94.62 111 VAL A C 1
ATOM 853 O O . VAL A 1 111 ? -2.901 -2.467 16.808 1.00 94.62 111 VAL A O 1
ATOM 856 N N . CYS A 1 112 ? -2.667 -3.339 14.746 1.00 92.88 112 CYS A N 1
ATOM 857 C CA . CYS A 1 112 ? -1.225 -3.561 14.813 1.00 92.88 112 CYS A CA 1
ATOM 858 C C . CYS A 1 112 ? -0.490 -2.703 13.774 1.00 92.88 112 CYS A C 1
ATOM 860 O O . CYS A 1 112 ? -0.879 -2.638 12.605 1.00 92.88 112 CYS A O 1
ATOM 862 N N . CYS A 1 113 ? 0.622 -2.094 14.188 1.00 91.56 113 CYS A N 1
ATOM 863 C CA . CYS A 1 113 ? 1.587 -1.465 13.286 1.00 91.56 113 CYS A CA 1
ATOM 864 C C . CYS A 1 113 ? 2.808 -2.372 13.145 1.00 91.56 113 CYS A C 1
ATOM 866 O O . CYS A 1 113 ? 3.604 -2.476 14.074 1.00 91.56 113 CYS A O 1
ATOM 868 N N . VAL A 1 114 ? 2.989 -2.999 11.985 1.00 90.88 114 VAL A N 1
ATOM 869 C CA . VAL A 1 114 ? 4.059 -3.988 11.770 1.00 90.88 114 VAL A CA 1
ATOM 870 C C . VAL A 1 114 ? 5.010 -3.571 10.656 1.00 90.88 114 VAL A C 1
ATOM 872 O O . VAL A 1 114 ? 4.695 -2.703 9.838 1.00 90.88 114 VAL A O 1
ATOM 875 N N . ALA A 1 115 ? 6.179 -4.207 10.587 1.00 87.69 115 ALA A N 1
ATOM 876 C CA . ALA A 1 115 ? 7.072 -4.052 9.447 1.00 87.69 115 ALA A CA 1
ATOM 877 C C . ALA A 1 115 ? 6.373 -4.490 8.143 1.00 87.69 115 ALA A C 1
ATOM 879 O O . ALA A 1 115 ? 5.798 -5.576 8.037 1.00 87.69 115 ALA A O 1
ATOM 880 N N . GLY A 1 116 ? 6.407 -3.624 7.132 1.00 84.25 116 GLY A N 1
ATOM 881 C CA . GLY A 1 116 ? 5.886 -3.937 5.806 1.00 84.25 116 GLY A CA 1
ATOM 882 C C . GLY A 1 116 ? 6.849 -4.809 4.992 1.00 84.25 116 GLY A C 1
ATOM 883 O O . GLY A 1 116 ? 8.007 -5.002 5.348 1.00 84.25 116 GLY A O 1
ATOM 884 N N . ASN A 1 117 ? 6.397 -5.275 3.824 1.00 83.38 117 ASN A N 1
ATOM 885 C CA . ASN A 1 117 ? 7.179 -6.178 2.956 1.00 83.38 117 ASN A CA 1
ATOM 886 C C . ASN A 1 117 ? 8.438 -5.545 2.332 1.00 83.38 117 ASN A C 1
ATOM 888 O O . ASN A 1 117 ? 9.198 -6.221 1.647 1.00 83.38 117 ASN A O 1
ATOM 892 N N . LYS A 1 118 ? 8.631 -4.231 2.479 1.00 81.69 118 LYS A N 1
ATOM 893 C CA . LYS A 1 118 ? 9.760 -3.493 1.899 1.00 81.69 118 LYS A CA 1
ATOM 894 C C . LYS A 1 118 ? 10.636 -2.922 3.002 1.00 81.69 118 LYS A C 1
ATOM 896 O O . LYS A 1 118 ? 10.146 -2.577 4.078 1.00 81.69 118 LYS A O 1
ATOM 901 N N . ARG A 1 119 ? 11.925 -2.739 2.701 1.00 81.00 119 ARG A N 1
ATOM 902 C CA . ARG A 1 119 ? 12.889 -2.132 3.626 1.00 81.00 119 ARG A CA 1
ATOM 903 C C . ARG A 1 119 ? 12.359 -0.794 4.150 1.00 81.00 119 ARG A C 1
ATOM 905 O O . ARG A 1 119 ? 12.040 0.096 3.357 1.00 81.00 119 ARG A O 1
ATOM 912 N N . ARG A 1 120 ? 12.302 -0.661 5.481 1.00 81.31 120 ARG A N 1
ATOM 913 C CA . ARG A 1 120 ? 11.796 0.536 6.178 1.00 81.31 120 ARG A CA 1
ATOM 914 C C . ARG A 1 120 ? 10.398 0.951 5.694 1.00 81.31 120 ARG A C 1
ATOM 916 O O . ARG A 1 120 ? 10.171 2.118 5.398 1.00 81.31 120 ARG A O 1
ATOM 923 N N . SER A 1 121 ? 9.501 -0.017 5.527 1.00 85.25 121 SER A N 1
ATOM 924 C CA . SER A 1 121 ? 8.071 0.240 5.343 1.00 85.25 121 SER A CA 1
ATOM 925 C C . SER A 1 121 ? 7.306 -0.246 6.566 1.00 85.25 121 SER A C 1
ATOM 927 O O . SER A 1 121 ? 7.775 -1.133 7.279 1.00 85.25 121 SER A O 1
ATOM 929 N N . LEU A 1 122 ? 6.136 0.333 6.792 1.00 88.50 122 LEU A N 1
ATOM 930 C CA . LEU A 1 122 ? 5.254 0.037 7.909 1.00 88.50 122 LEU A CA 1
ATOM 931 C C . LEU A 1 122 ? 3.875 -0.296 7.345 1.00 88.50 122 LEU A C 1
ATOM 933 O O . LEU A 1 122 ? 3.426 0.332 6.385 1.00 88.50 122 L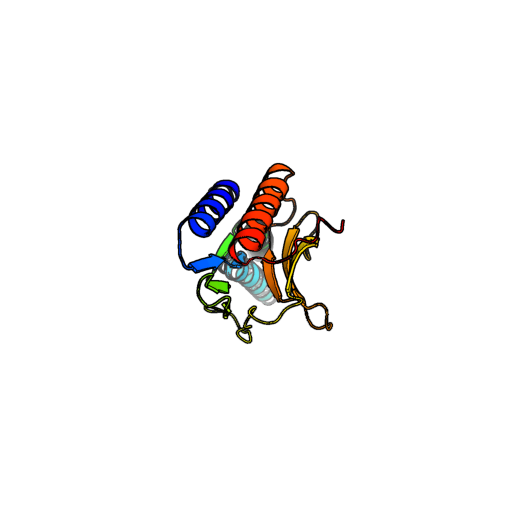EU A O 1
ATOM 937 N N . ALA A 1 123 ? 3.232 -1.309 7.903 1.00 90.75 123 ALA A N 1
ATOM 938 C CA . ALA A 1 123 ? 1.897 -1.739 7.536 1.00 90.75 123 ALA A CA 1
ATOM 939 C C . ALA A 1 123 ? 0.949 -1.603 8.729 1.00 90.75 123 ALA A C 1
ATOM 941 O O . ALA A 1 123 ? 1.335 -1.871 9.866 1.00 90.75 123 ALA A O 1
ATOM 942 N N . LEU A 1 124 ? -0.284 -1.195 8.443 1.00 92.81 124 LEU A N 1
ATOM 943 C CA . LEU A 1 124 ? -1.396 -1.253 9.380 1.00 92.81 124 LEU A CA 1
ATOM 944 C C . LEU A 1 124 ? -2.153 -2.558 9.136 1.00 92.81 124 LEU A C 1
ATOM 946 O O . LEU A 1 124 ? -2.580 -2.835 8.007 1.00 92.81 124 LEU A O 1
ATOM 950 N N . GLU A 1 125 ? -2.306 -3.350 10.187 1.00 94.12 125 GLU A N 1
ATOM 951 C CA . GLU A 1 125 ? -2.987 -4.638 10.150 1.00 94.12 125 GLU A CA 1
ATOM 952 C C . GLU A 1 125 ? -4.056 -4.726 11.233 1.00 94.12 125 GLU A C 1
ATOM 954 O O . GLU A 1 125 ? -3.882 -4.197 12.330 1.00 94.12 125 GLU A O 1
ATOM 959 N N . PHE A 1 126 ? -5.132 -5.448 10.933 1.00 93.44 126 PHE A N 1
ATOM 960 C CA . PHE A 1 126 ? -6.061 -5.947 11.939 1.00 93.44 126 PHE A CA 1
ATOM 961 C C . PHE A 1 126 ? -5.769 -7.421 12.193 1.00 93.44 126 PHE A C 1
ATOM 963 O O . PHE A 1 126 ? -5.632 -8.207 11.247 1.00 93.44 126 PHE A O 1
ATOM 970 N N . ARG A 1 127 ? -5.659 -7.796 13.466 1.00 93.12 127 ARG A N 1
ATOM 971 C CA . ARG A 1 127 ? -5.385 -9.171 13.896 1.00 93.12 127 ARG A CA 1
ATOM 972 C C . ARG A 1 127 ? -6.426 -9.621 14.901 1.00 93.12 127 ARG A C 1
ATOM 974 O O . ARG A 1 127 ? -6.787 -8.845 15.777 1.00 93.12 127 ARG A O 1
ATOM 981 N N . HIS A 1 128 ? -6.879 -10.859 14.760 1.00 92.56 128 HIS A N 1
ATOM 982 C CA . HIS A 1 128 ? -7.755 -11.503 15.729 1.00 92.56 128 HIS A CA 1
ATOM 983 C C . HIS A 1 128 ? -6.936 -12.397 16.665 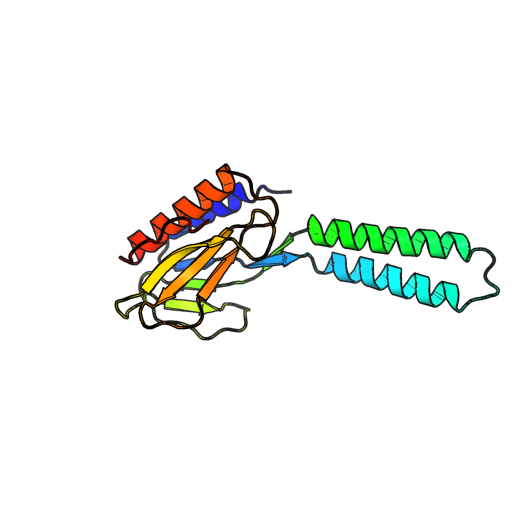1.00 92.56 128 HIS A C 1
ATOM 985 O O . HIS A 1 128 ? -5.972 -13.026 16.224 1.00 92.56 128 HIS A O 1
ATOM 991 N N . GLU A 1 129 ? -7.321 -12.458 17.937 1.00 90.12 129 GLU A N 1
ATOM 992 C CA . GLU A 1 129 ? -6.662 -13.277 18.964 1.00 90.12 129 GLU A CA 1
ATOM 993 C C . GLU A 1 129 ? -6.747 -14.782 18.693 1.00 90.12 129 GLU A C 1
ATOM 995 O O . GLU A 1 129 ? -5.759 -15.482 18.899 1.00 90.12 129 GLU A O 1
ATOM 1000 N N . ASP A 1 130 ? -7.868 -15.261 18.144 1.00 86.31 130 ASP A N 1
ATOM 1001 C CA . ASP A 1 130 ? -8.087 -16.687 17.817 1.00 86.31 130 ASP A CA 1
ATOM 1002 C C . ASP A 1 130 ? -7.141 -17.242 16.733 1.00 86.31 130 ASP A C 1
ATOM 1004 O O . ASP A 1 130 ? -7.195 -18.421 16.380 1.00 86.31 130 ASP A O 1
ATOM 1008 N N . GLY A 1 131 ? -6.260 -16.401 16.189 1.00 72.31 131 GLY A N 1
ATOM 1009 C CA . GLY A 1 131 ? -5.380 -16.754 15.090 1.00 72.31 131 GLY A CA 1
ATOM 1010 C C . GLY A 1 131 ? -6.082 -16.655 13.737 1.00 72.31 131 GLY A C 1
ATOM 1011 O O . GLY A 1 131 ? -7.303 -16.673 13.606 1.00 72.31 131 GLY A O 1
ATOM 1012 N N . GLY A 1 132 ? -5.286 -16.470 12.689 1.00 82.81 132 GLY A N 1
ATOM 1013 C CA . GLY A 1 132 ? -5.789 -16.253 11.338 1.00 82.81 132 GLY A CA 1
ATOM 1014 C C . GLY A 1 132 ? -4.849 -15.390 10.512 1.00 82.81 132 GLY A C 1
ATOM 1015 O O . GLY A 1 132 ? -3.823 -14.901 10.991 1.00 82.81 132 GLY A O 1
ATOM 1016 N N . ARG A 1 133 ? -5.192 -15.206 9.234 1.00 85.62 133 ARG A N 1
ATOM 1017 C CA . ARG A 1 133 ? -4.416 -14.330 8.355 1.00 85.62 133 ARG A CA 1
ATOM 1018 C C . ARG A 1 133 ? -4.666 -12.871 8.763 1.00 85.62 133 ARG A C 1
ATOM 1020 O O . ARG A 1 133 ? -5.823 -12.454 8.749 1.00 85.62 133 ARG A O 1
ATOM 1027 N N . PRO A 1 134 ? -3.620 -12.084 9.078 1.00 89.69 134 PRO A N 1
ATOM 1028 C CA . PRO A 1 134 ? -3.793 -10.677 9.405 1.00 89.69 134 PRO A CA 1
ATOM 1029 C C . PRO A 1 134 ? -4.389 -9.932 8.212 1.00 89.69 134 PRO A C 1
ATOM 1031 O O . PRO A 1 134 ? -3.975 -10.133 7.062 1.00 89.69 134 PRO A O 1
ATOM 1034 N N . LEU A 1 135 ? -5.338 -9.042 8.486 1.00 90.62 135 LEU A N 1
ATOM 1035 C CA . LEU A 1 135 ? -5.915 -8.190 7.464 1.00 90.62 135 LEU A CA 1
ATOM 1036 C C . LEU A 1 135 ? -5.049 -6.943 7.305 1.00 90.62 135 LEU A C 1
ATOM 1038 O O . LEU A 1 135 ? -5.153 -5.992 8.078 1.00 90.62 135 LEU A O 1
ATOM 1042 N N . ARG A 1 136 ? -4.179 -6.948 6.294 1.00 90.38 136 ARG A N 1
ATOM 1043 C CA . ARG A 1 136 ? -3.337 -5.797 5.962 1.00 90.38 136 ARG A CA 1
ATOM 1044 C C . ARG A 1 136 ? -4.098 -4.809 5.091 1.00 90.38 136 ARG A C 1
ATOM 1046 O O . ARG A 1 136 ? -4.395 -5.096 3.935 1.00 90.38 136 ARG A O 1
ATOM 1053 N N . VAL A 1 137 ? -4.352 -3.628 5.642 1.00 91.19 137 VAL A N 1
ATOM 1054 C CA . VAL A 1 137 ? -5.273 -2.649 5.042 1.00 91.19 137 VAL A CA 1
ATOM 1055 C C . VAL A 1 137 ? -4.558 -1.466 4.411 1.00 91.19 137 VAL A C 1
ATOM 1057 O O . VAL A 1 137 ? -5.098 -0.796 3.536 1.00 91.19 137 VAL A O 1
ATOM 1060 N N . LEU A 1 138 ? -3.329 -1.204 4.852 1.00 90.50 138 LEU A N 1
ATOM 1061 C CA . LEU A 1 138 ? -2.558 -0.040 4.450 1.00 90.50 138 LEU A CA 1
ATOM 1062 C C . LEU A 1 138 ? -1.068 -0.324 4.632 1.00 90.50 138 LEU A C 1
ATOM 1064 O O . LEU A 1 138 ? -0.665 -0.964 5.602 1.00 90.50 138 LEU A O 1
ATOM 1068 N N . GLN A 1 139 ? -0.237 0.166 3.714 1.00 89.50 139 GLN A N 1
ATOM 1069 C CA . GLN A 1 139 ? 1.215 0.033 3.807 1.00 89.50 139 GLN A CA 1
ATOM 1070 C C . GLN A 1 139 ? 1.908 1.290 3.275 1.00 89.50 139 GLN A C 1
ATOM 1072 O O . GLN A 1 139 ? 1.542 1.815 2.222 1.00 89.50 139 GLN A O 1
ATOM 1077 N N . THR A 1 140 ? 2.934 1.757 3.986 1.00 85.19 140 THR A N 1
ATOM 1078 C CA . THR A 1 140 ? 3.782 2.863 3.535 1.00 85.19 140 THR A CA 1
ATOM 1079 C C . THR A 1 140 ? 4.713 2.436 2.399 1.00 85.19 140 THR A C 1
ATOM 1081 O O . THR A 1 140 ? 4.950 1.252 2.131 1.00 85.19 140 THR A O 1
ATOM 1084 N N . ARG A 1 141 ? 5.285 3.424 1.705 1.00 82.25 141 ARG A N 1
ATOM 1085 C CA . ARG A 1 141 ? 6.336 3.175 0.715 1.00 82.25 141 ARG A CA 1
ATOM 1086 C C . ARG A 1 141 ? 7.630 2.673 1.370 1.00 82.25 141 ARG A C 1
ATOM 1088 O O . ARG A 1 141 ? 7.835 2.778 2.575 1.00 82.25 141 ARG A O 1
ATOM 1095 N N . ALA A 1 142 ? 8.525 2.143 0.540 1.00 80.00 142 ALA A N 1
ATOM 1096 C CA . ALA A 1 142 ? 9.877 1.805 0.972 1.00 80.00 142 ALA A CA 1
ATOM 1097 C C . ALA A 1 142 ? 10.649 3.069 1.377 1.00 80.00 142 ALA A C 1
ATOM 1099 O O . ALA A 1 142 ? 10.511 4.109 0.727 1.00 80.00 142 ALA A O 1
ATOM 1100 N N . GLY A 1 143 ? 11.492 2.953 2.405 1.00 78.56 143 GLY A N 1
ATOM 1101 C CA . GLY A 1 143 ? 12.300 4.073 2.888 1.00 78.56 143 GLY A CA 1
ATOM 1102 C C . GLY A 1 143 ? 11.485 5.163 3.580 1.00 78.56 143 GLY A C 1
ATOM 1103 O O . GLY A 1 143 ? 11.877 6.328 3.508 1.00 78.56 143 GLY A O 1
ATOM 1104 N N . ALA A 1 144 ? 10.367 4.800 4.215 1.00 81.19 144 ALA A N 1
ATOM 1105 C CA . ALA A 1 144 ? 9.575 5.746 4.981 1.00 81.19 144 ALA A CA 1
ATOM 1106 C C . ALA A 1 144 ? 10.413 6.357 6.115 1.00 81.19 144 ALA A C 1
ATOM 1108 O O . ALA A 1 144 ? 11.270 5.701 6.730 1.00 81.19 144 ALA A O 1
ATOM 1109 N N . ASP A 1 145 ? 10.216 7.654 6.335 1.00 86.81 145 ASP A N 1
ATOM 1110 C CA . ASP A 1 145 ? 10.935 8.376 7.377 1.00 86.81 145 ASP A CA 1
ATOM 1111 C C . ASP A 1 145 ? 10.264 8.211 8.751 1.00 86.81 145 ASP A C 1
ATOM 1113 O O . ASP A 1 145 ? 9.158 7.684 8.888 1.00 86.81 145 ASP A O 1
ATOM 1117 N N . ARG A 1 146 ? 10.957 8.655 9.806 1.00 87.81 146 ARG A N 1
ATOM 1118 C CA . ARG A 1 146 ? 10.449 8.562 11.181 1.00 87.81 146 ARG A CA 1
ATOM 1119 C C . ARG A 1 146 ? 9.115 9.298 11.359 1.00 87.81 146 ARG A C 1
ATOM 1121 O O . ARG A 1 146 ? 8.259 8.814 12.088 1.00 87.81 146 ARG A O 1
ATOM 1128 N N . ARG A 1 147 ? 8.912 10.424 10.668 1.00 88.62 147 ARG A N 1
ATOM 1129 C CA . ARG A 1 147 ? 7.672 11.209 10.765 1.00 88.62 147 ARG A CA 1
ATOM 1130 C C . ARG A 1 147 ? 6.506 10.493 10.090 1.00 88.62 147 ARG A C 1
ATOM 1132 O O . ARG A 1 147 ? 5.396 10.522 10.600 1.00 88.62 147 ARG A O 1
ATOM 1139 N N . GLU A 1 148 ? 6.737 9.838 8.955 1.00 87.56 148 GLU A N 1
ATOM 1140 C CA . GLU A 1 148 ? 5.739 8.981 8.309 1.00 87.56 148 GLU A CA 1
ATOM 1141 C C . GLU A 1 148 ? 5.363 7.807 9.222 1.00 87.56 148 GLU A C 1
ATOM 1143 O O . GLU A 1 148 ? 4.179 7.513 9.363 1.00 87.56 148 GLU A O 1
ATOM 1148 N N . HIS A 1 149 ? 6.331 7.188 9.907 1.00 88.44 149 HIS A N 1
ATOM 1149 C CA . HIS A 1 149 ? 6.034 6.156 10.905 1.00 88.44 149 HIS A CA 1
ATOM 1150 C C . HIS A 1 149 ? 5.192 6.697 12.069 1.00 88.44 149 HIS A C 1
ATOM 1152 O O . HIS A 1 149 ? 4.225 6.052 12.465 1.00 88.44 149 HIS A O 1
ATOM 1158 N N . GLU A 1 150 ? 5.516 7.884 12.589 1.00 90.75 150 GLU A N 1
ATOM 1159 C CA . GLU A 1 150 ? 4.742 8.553 13.645 1.00 90.75 150 GLU A CA 1
ATOM 1160 C C . GLU A 1 150 ? 3.310 8.872 13.192 1.00 90.75 150 GLU A C 1
ATOM 1162 O O . GLU A 1 150 ? 2.364 8.672 13.950 1.00 90.75 150 GLU A O 1
ATOM 1167 N N . LEU A 1 151 ? 3.120 9.299 11.941 1.00 91.88 151 LEU A N 1
ATOM 1168 C CA . LEU A 1 151 ? 1.793 9.573 11.388 1.00 91.88 151 LEU A CA 1
ATOM 1169 C C . LEU A 1 151 ? 0.960 8.297 11.216 1.00 91.88 151 LEU A C 1
ATOM 1171 O O . LEU A 1 151 ? -0.214 8.294 11.576 1.00 91.88 151 LEU A O 1
ATOM 1175 N N . VAL A 1 152 ? 1.541 7.202 10.719 1.00 90.81 152 VAL A N 1
ATOM 1176 C CA . VAL A 1 152 ? 0.808 5.926 10.620 1.00 90.81 152 VAL A CA 1
ATOM 1177 C C . VAL A 1 152 ? 0.526 5.340 12.002 1.00 90.81 152 VAL A C 1
ATOM 1179 O O . VAL A 1 152 ? -0.566 4.839 12.247 1.00 90.81 152 VAL A O 1
ATOM 1182 N N . SER A 1 153 ? 1.473 5.470 12.931 1.00 91.19 153 SER A N 1
ATOM 1183 C CA . SER A 1 153 ? 1.292 5.133 14.344 1.00 91.19 153 SER A CA 1
ATOM 1184 C C . SER A 1 153 ? 0.110 5.897 14.958 1.00 91.19 153 SER A C 1
ATOM 1186 O O . SER A 1 153 ? -0.761 5.288 15.573 1.00 91.19 153 SER A O 1
ATOM 1188 N N . ARG A 1 154 ? 0.018 7.208 14.710 1.00 94.00 154 ARG A N 1
ATOM 1189 C CA . ARG A 1 154 ? -1.105 8.041 15.156 1.00 94.00 154 ARG A CA 1
ATOM 1190 C C . ARG A 1 154 ? -2.424 7.662 14.479 1.00 94.00 154 ARG A C 1
ATOM 1192 O O . ARG A 1 154 ? -3.462 7.670 15.130 1.00 94.00 154 ARG A O 1
AT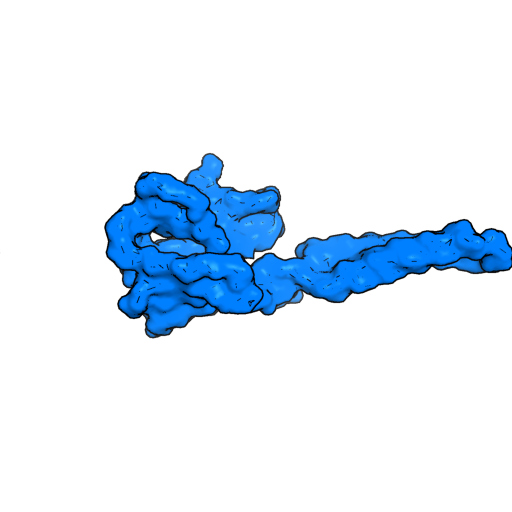OM 1199 N N . LEU A 1 155 ? -2.411 7.329 13.189 1.00 94.69 155 LEU A N 1
ATOM 1200 C CA . LEU A 1 155 ? -3.603 6.830 12.498 1.00 94.69 155 LEU A CA 1
ATOM 1201 C C . LEU A 1 155 ? -4.113 5.535 13.151 1.00 94.69 155 LEU A C 1
ATOM 1203 O O . LEU A 1 155 ? -5.312 5.401 13.379 1.00 94.69 155 LEU A O 1
ATOM 1207 N N . ALA A 1 156 ? -3.207 4.622 13.511 1.00 94.31 156 ALA A N 1
ATOM 1208 C CA . ALA A 1 156 ? -3.553 3.399 14.227 1.00 94.31 156 ALA A CA 1
ATOM 1209 C C . ALA A 1 156 ? -4.192 3.684 15.594 1.00 94.31 156 ALA A C 1
ATOM 1211 O O . ALA A 1 156 ? -5.187 3.047 15.926 1.00 94.31 156 ALA A O 1
ATOM 1212 N N . ASP A 1 157 ? -3.683 4.666 16.352 1.00 94.94 157 ASP A N 1
ATOM 1213 C CA . ASP A 1 157 ? -4.299 5.102 17.618 1.00 94.94 157 ASP A CA 1
ATOM 1214 C C . ASP A 1 157 ? -5.730 5.592 17.429 1.00 94.94 157 ASP A C 1
ATOM 1216 O O . ASP A 1 157 ? -6.627 5.220 18.185 1.00 94.94 157 ASP A O 1
ATOM 1220 N N . VAL A 1 158 ? -5.948 6.447 16.426 1.00 95.69 158 VAL A N 1
ATOM 1221 C CA . VAL A 1 158 ? -7.275 6.996 16.136 1.00 95.69 158 VAL A CA 1
ATOM 1222 C C . VAL A 1 158 ? -8.242 5.870 15.796 1.00 95.69 158 VAL A C 1
ATOM 1224 O O . VAL A 1 158 ? -9.340 5.831 16.349 1.00 95.69 158 VAL A O 1
ATOM 1227 N N . ILE A 1 159 ? -7.825 4.943 14.933 1.00 95.31 159 ILE A N 1
ATOM 1228 C CA . ILE A 1 159 ? -8.638 3.799 14.521 1.00 95.31 159 ILE A CA 1
ATOM 1229 C C . ILE A 1 159 ? -8.942 2.889 15.716 1.00 95.31 159 ILE A C 1
ATOM 1231 O O . ILE A 1 159 ? -10.108 2.579 15.952 1.00 95.31 159 ILE A O 1
ATOM 1235 N N . ALA A 1 160 ? -7.928 2.513 16.501 1.00 94.38 160 ALA A N 1
ATOM 1236 C CA . ALA A 1 160 ? -8.096 1.667 17.681 1.00 94.38 160 ALA A CA 1
ATOM 1237 C C . ALA A 1 160 ? -9.063 2.301 18.689 1.00 94.38 160 ALA A C 1
ATOM 1239 O O . ALA A 1 160 ? -10.001 1.653 19.146 1.00 94.38 160 ALA A O 1
ATOM 1240 N N . ARG A 1 161 ? -8.908 3.603 18.961 1.00 95.12 161 ARG A N 1
ATOM 1241 C CA . ARG A 1 161 ? -9.801 4.356 19.849 1.00 95.12 161 ARG A CA 1
ATOM 1242 C C . ARG A 1 161 ? -11.232 4.411 19.316 1.00 95.12 161 ARG A C 1
ATOM 1244 O O . ARG A 1 161 ? -12.163 4.148 20.071 1.00 95.12 161 ARG A O 1
ATOM 1251 N N . ARG A 1 162 ? -11.423 4.733 18.031 1.00 94.56 162 ARG A N 1
ATOM 1252 C CA . ARG A 1 162 ? -12.753 4.824 17.395 1.00 94.56 162 ARG A CA 1
ATOM 1253 C C . ARG A 1 162 ? -13.483 3.483 17.401 1.00 94.56 162 ARG A C 1
ATOM 1255 O O . ARG A 1 162 ? -14.689 3.456 17.609 1.00 94.56 162 ARG A O 1
ATOM 1262 N N . LEU A 1 163 ? -12.752 2.385 17.225 1.00 93.62 163 LEU A N 1
ATOM 1263 C CA . LEU A 1 163 ? -13.304 1.031 17.250 1.00 93.62 163 LEU A CA 1
ATOM 1264 C C . LEU A 1 163 ? -13.368 0.418 18.657 1.00 93.62 163 LEU A C 1
ATOM 1266 O O . LEU A 1 163 ? -13.931 -0.660 18.814 1.00 93.62 163 LEU A O 1
ATOM 1270 N N . SER A 1 164 ? -12.834 1.099 19.680 1.00 93.00 164 SER A N 1
ATOM 1271 C CA . SER A 1 164 ? -12.684 0.563 21.044 1.00 93.00 164 SER A CA 1
ATOM 1272 C C . SER A 1 164 ? -11.901 -0.760 21.087 1.00 93.00 164 SER A C 1
ATOM 1274 O O . SER A 1 164 ? -12.256 -1.682 21.816 1.00 93.00 164 SER A O 1
ATOM 1276 N N . MET A 1 165 ? -10.837 -0.851 20.288 1.00 93.38 165 MET A N 1
ATOM 1277 C CA . MET A 1 165 ? -9.963 -2.021 20.172 1.00 93.38 165 MET A CA 1
ATOM 1278 C C . MET A 1 165 ? -8.631 -1.795 20.872 1.00 93.38 165 MET A C 1
ATOM 1280 O O . MET A 1 165 ? -8.171 -0.661 21.029 1.00 93.38 165 MET A O 1
ATOM 1284 N N . SER A 1 166 ? -7.974 -2.893 21.245 1.00 91.75 166 SER A N 1
ATOM 1285 C CA . SER A 1 166 ? -6.610 -2.818 21.752 1.00 91.75 166 SER A CA 1
ATOM 1286 C C . SER A 1 166 ? -5.628 -2.483 20.628 1.00 91.75 166 SER A C 1
ATOM 1288 O O . SER A 1 166 ? -5.814 -2.824 19.452 1.00 91.75 166 SER A O 1
ATOM 1290 N N . ARG A 1 167 ? -4.568 -1.778 21.015 1.00 89.81 167 ARG A N 1
ATOM 1291 C CA . ARG A 1 167 ? -3.467 -1.419 20.136 1.00 89.81 167 ARG A CA 1
ATOM 1292 C C . ARG A 1 167 ? -2.257 -2.275 20.466 1.00 89.81 167 ARG A C 1
ATOM 1294 O O . ARG A 1 167 ? -1.816 -2.301 21.612 1.00 89.81 167 ARG A O 1
ATOM 1301 N N . GLU A 1 168 ? -1.666 -2.870 19.441 1.00 86.31 168 GLU A N 1
ATOM 1302 C CA . GLU A 1 168 ? -0.335 -3.454 19.535 1.00 86.31 168 GLU A CA 1
ATOM 1303 C C . GLU A 1 168 ? 0.695 -2.464 18.978 1.00 86.31 168 GLU A C 1
ATOM 1305 O O . GLU A 1 168 ? 0.520 -1.879 17.900 1.00 86.31 168 GLU A O 1
ATOM 1310 N N . GLY A 1 169 ? 1.742 -2.216 19.767 1.00 72.06 169 GLY A N 1
ATOM 1311 C CA . GLY A 1 169 ? 2.826 -1.311 19.403 1.00 72.06 169 GLY A CA 1
ATOM 1312 C C . GLY A 1 169 ? 3.619 -1.798 18.189 1.00 72.06 169 GLY A C 1
ATOM 1313 O O . GLY A 1 169 ? 3.347 -2.842 17.604 1.00 72.06 169 GLY A O 1
ATOM 1314 N N . LEU A 1 170 ? 4.630 -1.021 17.807 1.00 65.75 170 LEU A N 1
ATOM 1315 C CA . LEU A 1 170 ? 5.554 -1.403 16.744 1.00 65.75 170 LEU A CA 1
ATOM 1316 C C . LEU A 1 170 ? 6.338 -2.656 17.156 1.00 65.75 170 LEU A C 1
ATOM 1318 O O . LEU A 1 170 ? 7.282 -2.563 17.937 1.00 65.75 170 LEU A O 1
ATOM 1322 N N . SER A 1 171 ? 5.958 -3.814 16.615 1.00 57.09 171 SER A N 1
ATOM 1323 C CA . SER A 1 171 ? 6.796 -5.012 16.632 1.00 57.09 171 SER A CA 1
ATOM 1324 C C . SER A 1 171 ? 7.872 -4.829 15.552 1.00 57.09 171 SER A C 1
ATOM 1326 O O . SER A 1 171 ? 7.632 -5.128 14.375 1.00 57.09 171 SER A O 1
ATOM 1328 N N . LEU A 1 172 ? 8.994 -4.204 15.917 1.00 49.69 172 LEU A N 1
ATOM 1329 C CA . LEU A 1 172 ? 10.173 -4.056 15.053 1.00 49.69 172 LEU A CA 1
ATOM 1330 C C . LEU A 1 172 ? 11.144 -5.211 15.258 1.00 49.69 172 LEU A C 1
ATOM 1332 O O . LEU A 1 172 ? 11.417 -5.529 16.434 1.00 49.69 172 LEU A O 1
#

Secondary structure (DSSP, 8-state):
---HHHHHHHHHHHHHH-SEEEEEEEEE-HHHHHHHHHHHHHHHHHHH-TT-TTHHHHHHHHHHHHHHHHHHHHH-EEEEEEEEEETTTTEEEESSS----EE--STTEEEEEEE-SSTT-EEEEEEETT----EEEEEPPTT--HHHHHHHHHHHHHHHHHHT-EEEEEE-

Sequence (172 aa):
MRSDRALWQTLIAQSEGEPSVLLPKIEPHPAALVVGLGGTALGLWATRQASLPWREELGWLALAMVVAGMLMWTLMKRRGIGWRLDFASRRIAPEGEPGVPASLDAPGWRVCCVAGNKRRSLALEFRHEDGGRPLRVLQTRAGADRREHELVSRLADVIARRLSMSREGLSL